Protein AF-A0A2D6X090-F1 (afdb_monomer)

Secondary structure (DSSP, 8-state):
----TT-EEEEE-TTS-EEEEEEEEEE---TTSS---EEEEEE--HHHHHHHHHTT--PPTT---EEEEEGGGEEEE--

Solvent-accessible surface area (backbone atoms only — not comparable to full-atom values): 4705 Å² total; per-residue (Å²): 133,89,84,53,73,67,43,43,31,36,29,60,40,97,70,62,61,70,42,52,30,32,33,66,42,85,42,73,47,54,95,90,54,86,76,64,48,27,26,41,24,30,44,74,50,59,70,50,51,52,51,41,37,76,50,70,42,92,66,68,83,96,48,61,59,74,44,83,43,51,54,92,34,54,75,45,72,63,127

Structure (mmCIF, N/CA/C/O backbone):
data_AF-A0A2D6X090-F1
#
_entry.id   AF-A0A2D6X090-F1
#
loop_
_atom_site.group_PDB
_atom_site.id
_atom_site.type_symbol
_atom_site.label_atom_id
_atom_site.label_alt_id
_atom_site.label_comp_id
_atom_site.label_asym_id
_atom_site.label_entity_id
_atom_site.label_seq_id
_atom_site.pdbx_PDB_ins_code
_atom_site.Cartn_x
_atom_site.Cartn_y
_atom_site.Cartn_z
_atom_site.occupancy
_atom_site.B_iso_or_equiv
_atom_site.auth_seq_id
_atom_site.auth_comp_id
_atom_site.auth_asym_id
_atom_site.auth_atom_id
_atom_site.pdbx_PDB_model_num
ATOM 1 N N . MET A 1 1 ? 8.576 -15.933 -0.570 1.00 58.97 1 MET A N 1
ATOM 2 C CA . MET A 1 1 ? 7.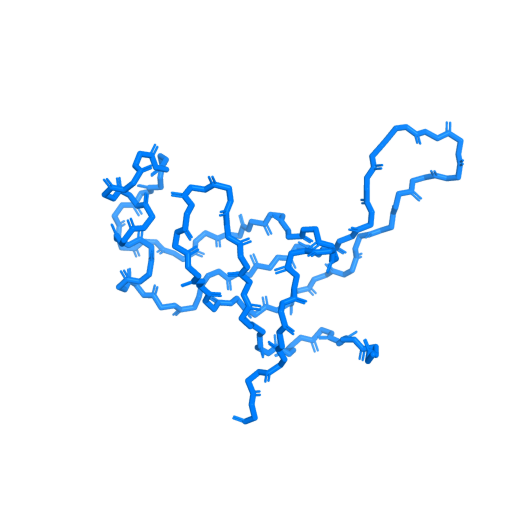179 -16.294 -0.923 1.00 58.97 1 MET A CA 1
ATOM 3 C C . MET A 1 1 ? 6.803 -15.549 -2.195 1.00 58.97 1 MET A C 1
ATOM 5 O O . MET A 1 1 ? 7.001 -14.344 -2.222 1.00 58.97 1 MET A O 1
ATOM 9 N N . LYS A 1 2 ? 6.296 -16.221 -3.240 1.00 85.44 2 LYS A N 1
ATOM 10 C CA . LYS A 1 2 ? 5.734 -15.522 -4.410 1.00 85.44 2 LYS A CA 1
ATOM 11 C C . LYS A 1 2 ? 4.306 -15.088 -4.074 1.00 85.44 2 LYS A C 1
ATOM 13 O O . LYS A 1 2 ? 3.42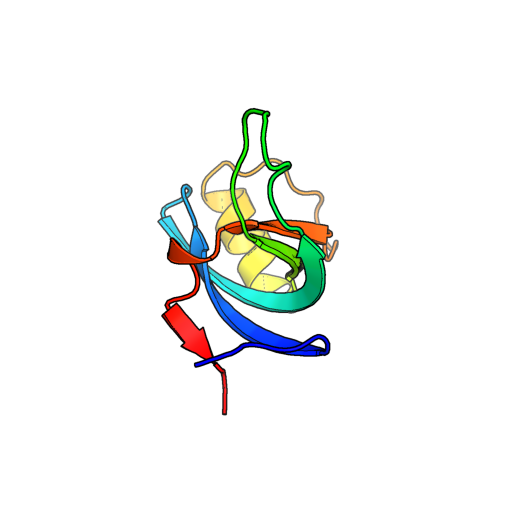7 -15.937 -3.958 1.00 85.44 2 LYS A O 1
ATOM 18 N N . TYR A 1 3 ? 4.103 -13.793 -3.857 1.00 93.56 3 TYR A N 1
ATOM 19 C CA . TYR A 1 3 ? 2.767 -13.212 -3.713 1.00 93.56 3 TYR A CA 1
ATOM 20 C C . TYR A 1 3 ? 2.012 -13.274 -5.048 1.00 93.56 3 TYR A C 1
ATOM 22 O O . TYR A 1 3 ? 2.638 -13.233 -6.111 1.00 93.56 3 TYR A O 1
ATOM 30 N N . LYS A 1 4 ? 0.680 -13.375 -5.005 1.00 95.44 4 LYS A N 1
ATOM 31 C CA . LYS A 1 4 ? -0.178 -13.407 -6.202 1.00 95.44 4 LYS A CA 1
ATOM 32 C C . LYS A 1 4 ? -1.275 -12.345 -6.157 1.00 95.44 4 LYS A C 1
ATOM 34 O O . LYS A 1 4 ? -1.611 -11.811 -5.102 1.00 95.44 4 LYS A O 1
ATOM 39 N N . VAL A 1 5 ? -1.857 -12.062 -7.322 1.00 96.75 5 VAL A N 1
ATOM 40 C CA . VAL A 1 5 ? -3.039 -11.197 -7.437 1.00 96.75 5 VAL A CA 1
ATOM 41 C C . VAL A 1 5 ? -4.144 -11.711 -6.509 1.00 96.75 5 VAL A C 1
ATOM 43 O O . VAL A 1 5 ? -4.416 -12.908 -6.456 1.00 96.75 5 VAL A O 1
ATOM 46 N N . GLY A 1 6 ? -4.766 -10.795 -5.770 1.00 96.38 6 GLY A N 1
ATOM 47 C CA . GLY A 1 6 ? -5.813 -11.087 -4.794 1.00 96.38 6 GLY A CA 1
ATOM 48 C C . GLY A 1 6 ? -5.311 -11.314 -3.368 1.00 96.38 6 GLY A C 1
ATOM 49 O O . GLY A 1 6 ? -6.109 -11.154 -2.442 1.00 96.38 6 GLY A O 1
ATOM 50 N N . ASP A 1 7 ? -4.019 -11.603 -3.168 1.00 96.38 7 ASP A N 1
ATOM 51 C CA . ASP A 1 7 ? -3.457 -11.744 -1.824 1.00 96.38 7 ASP A CA 1
ATOM 52 C C . ASP A 1 7 ? -3.631 -10.441 -1.032 1.00 96.38 7 ASP A C 1
ATOM 54 O O . ASP A 1 7 ? -3.445 -9.334 -1.550 1.00 96.38 7 ASP A O 1
ATOM 58 N N . VAL A 1 8 ? -3.974 -10.586 0.249 1.00 97.44 8 VAL A N 1
ATOM 59 C CA . VAL A 1 8 ? -3.937 -9.490 1.216 1.00 97.44 8 VAL A CA 1
ATOM 60 C C . VAL A 1 8 ? -2.621 -9.570 1.972 1.00 97.44 8 VAL A C 1
ATOM 62 O O . VAL A 1 8 ? -2.299 -10.592 2.580 1.00 97.44 8 VAL A O 1
ATOM 65 N N . VAL A 1 9 ? -1.855 -8.488 1.942 1.00 97.00 9 VAL A N 1
ATOM 66 C CA . VAL A 1 9 ? -0.528 -8.418 2.556 1.00 97.00 9 VAL A CA 1
ATOM 67 C C . VAL A 1 9 ? -0.426 -7.212 3.481 1.00 97.00 9 VAL A C 1
ATOM 69 O O . VAL A 1 9 ? -1.097 -6.202 3.271 1.00 97.00 9 VAL A O 1
ATOM 72 N N . LEU A 1 10 ? 0.398 -7.344 4.518 1.00 97.31 10 LEU A N 1
ATOM 73 C CA . LEU A 1 10 ? 0.812 -6.249 5.385 1.00 97.31 10 LEU A CA 1
ATOM 74 C C . LEU A 1 10 ? 2.051 -5.590 4.778 1.00 97.31 10 LEU A C 1
ATOM 76 O O . LEU A 1 10 ? 3.037 -6.279 4.500 1.00 97.31 10 LEU A O 1
ATOM 80 N N . VAL A 1 11 ? 2.001 -4.273 4.612 1.00 96.88 11 VAL A N 1
ATOM 81 C CA . VAL A 1 11 ? 3.080 -3.480 4.019 1.00 96.88 11 VAL A CA 1
ATOM 82 C C . VAL A 1 11 ? 3.564 -2.419 4.990 1.00 96.88 11 VAL A C 1
ATOM 84 O O . VAL A 1 11 ? 2.771 -1.834 5.732 1.00 96.88 11 VAL A O 1
ATOM 87 N N . GLU A 1 12 ? 4.867 -2.179 4.982 1.00 96.31 12 GLU A N 1
ATOM 88 C CA . GLU A 1 12 ? 5.478 -1.014 5.611 1.00 96.31 12 GLU A CA 1
ATOM 89 C C . GLU A 1 12 ? 5.331 0.197 4.689 1.00 96.31 12 GLU A C 1
ATOM 91 O O . GLU A 1 12 ? 5.543 0.092 3.480 1.00 96.31 12 GLU A O 1
ATOM 96 N N . THR A 1 13 ? 4.925 1.343 5.233 1.00 94.94 13 THR A N 1
ATOM 97 C CA . THR A 1 13 ? 4.798 2.573 4.442 1.00 94.94 13 THR A CA 1
ATOM 98 C C . THR A 1 13 ? 5.914 3.545 4.782 1.00 94.94 13 THR A C 1
ATOM 100 O O . THR A 1 13 ? 6.360 3.611 5.923 1.00 94.94 13 THR A O 1
ATOM 103 N N . PHE A 1 14 ? 6.308 4.370 3.810 1.00 91.06 14 PHE A N 1
ATOM 104 C CA . PHE A 1 14 ? 7.247 5.472 4.044 1.00 91.06 14 PHE A CA 1
ATOM 105 C C . PHE A 1 14 ? 6.734 6.493 5.065 1.00 91.06 14 PHE A C 1
ATOM 107 O O . PHE A 1 14 ? 7.523 7.170 5.709 1.00 91.06 14 PHE A O 1
ATOM 114 N N . ALA A 1 15 ? 5.412 6.596 5.220 1.00 92.69 15 ALA A N 1
ATOM 115 C CA . ALA A 1 15 ? 4.795 7.467 6.210 1.00 92.69 15 ALA A CA 1
ATOM 116 C C . ALA A 1 15 ? 4.916 6.922 7.646 1.00 92.69 15 ALA A C 1
ATOM 118 O O . ALA A 1 15 ? 4.528 7.618 8.578 1.00 92.69 15 ALA A O 1
ATOM 119 N N . GLY A 1 16 ? 5.394 5.682 7.830 1.00 92.56 16 GLY A N 1
ATOM 120 C CA . GLY A 1 16 ? 5.564 5.019 9.127 1.00 92.56 16 GLY A CA 1
ATOM 121 C C . GLY A 1 16 ? 4.553 3.895 9.403 1.00 92.56 16 GLY A C 1
ATOM 122 O O . GLY A 1 16 ? 4.967 2.774 9.702 1.00 92.56 16 GLY A O 1
ATOM 123 N N . PRO A 1 17 ? 3.226 4.122 9.308 1.00 95.19 17 PRO A N 1
ATOM 124 C CA . PRO A 1 17 ? 2.231 3.099 9.608 1.00 95.19 17 PRO A CA 1
ATOM 125 C C . PRO A 1 17 ? 2.356 1.853 8.735 1.00 95.19 17 PRO A C 1
ATOM 127 O O . PRO A 1 17 ? 2.607 1.939 7.533 1.00 95.19 17 PRO A O 1
ATOM 130 N N . LYS A 1 18 ? 2.078 0.688 9.322 1.00 97.19 18 LYS A N 1
ATOM 131 C CA . LYS A 1 18 ? 1.891 -0.561 8.576 1.00 97.19 18 LYS A CA 1
ATOM 132 C C . LYS A 1 18 ? 0.426 -0.702 8.195 1.00 97.19 18 LYS A C 1
ATOM 134 O O . LYS A 1 18 ? -0.448 -0.485 9.034 1.00 97.19 18 LYS A O 1
ATOM 139 N N . VAL A 1 19 ? 0.158 -1.055 6.944 1.00 96.94 19 VAL A N 1
ATOM 140 C CA . VAL A 1 19 ? -1.206 -1.102 6.396 1.00 96.94 19 VAL A CA 1
ATOM 141 C C . VAL A 1 19 ? -1.441 -2.371 5.598 1.00 96.94 19 VAL A C 1
ATOM 143 O O . VAL A 1 19 ? -0.498 -3.018 5.143 1.00 96.94 19 VAL A O 1
ATOM 146 N N . HIS A 1 20 ? -2.704 -2.740 5.422 1.00 97.62 20 HIS A N 1
ATOM 147 C CA . HIS A 1 20 ? -3.085 -3.874 4.606 1.00 97.62 20 HIS A CA 1
ATOM 148 C C . HIS A 1 20 ? -3.530 -3.421 3.224 1.00 97.62 20 HIS A C 1
ATOM 150 O O . HIS A 1 20 ? -4.374 -2.535 3.052 1.00 97.62 20 HIS A O 1
ATOM 156 N N . VAL A 1 21 ? -3.015 -4.117 2.220 1.00 97.69 21 VAL A N 1
ATOM 157 C CA . VAL A 1 21 ? -3.400 -3.912 0.829 1.00 97.69 21 VAL A CA 1
ATOM 158 C C . VAL A 1 21 ? -3.785 -5.233 0.187 1.00 97.69 21 VAL A C 1
ATOM 160 O O . VAL A 1 21 ? -3.286 -6.294 0.562 1.00 97.69 21 VAL A O 1
ATOM 163 N N . ARG A 1 22 ? -4.672 -5.167 -0.804 1.00 98.19 22 ARG A N 1
ATOM 164 C CA . ARG A 1 22 ? -4.964 -6.277 -1.711 1.00 98.19 22 ARG A CA 1
ATOM 165 C C . ARG A 1 22 ? -4.190 -6.078 -3.004 1.00 98.19 22 ARG A C 1
ATOM 167 O O . ARG A 1 22 ? -4.402 -5.072 -3.679 1.00 98.19 22 ARG A O 1
ATOM 174 N N . LEU A 1 23 ? -3.353 -7.042 -3.365 1.00 97.69 23 LEU A N 1
ATOM 175 C CA . LEU A 1 23 ? -2.564 -7.004 -4.594 1.00 97.69 23 LEU A CA 1
ATOM 176 C C . LEU A 1 23 ? -3.477 -7.107 -5.823 1.00 97.69 23 LEU A C 1
ATOM 178 O O . LEU A 1 23 ? -4.325 -7.999 -5.896 1.00 97.69 23 LEU A O 1
ATOM 182 N N . LYS A 1 24 ? -3.331 -6.188 -6.781 1.00 98.12 24 LYS A N 1
ATOM 183 C CA . LYS A 1 24 ? -4.161 -6.117 -7.996 1.00 98.12 24 LYS A CA 1
ATOM 184 C C . LYS A 1 24 ? -3.388 -6.521 -9.240 1.00 98.12 24 LYS A C 1
ATOM 186 O O . LYS A 1 24 ? -3.883 -7.331 -10.015 1.00 98.12 24 LYS A O 1
ATOM 191 N N . LYS A 1 25 ? -2.185 -5.979 -9.427 1.00 97.94 25 LYS A N 1
ATOM 192 C CA . LYS A 1 25 ? -1.376 -6.214 -10.626 1.00 97.94 25 LYS A CA 1
ATOM 193 C C . LYS A 1 25 ? 0.102 -6.218 -10.272 1.00 97.94 25 LYS A C 1
ATOM 195 O O . LYS A 1 25 ? 0.562 -5.336 -9.555 1.00 97.94 25 LYS A O 1
ATOM 200 N N . ARG A 1 26 ? 0.832 -7.207 -10.786 1.00 97.06 26 ARG A N 1
ATOM 201 C CA . ARG A 1 26 ? 2.290 -7.258 -10.680 1.00 97.06 26 ARG A CA 1
ATOM 202 C C . ARG A 1 26 ? 2.898 -6.257 -11.654 1.00 97.06 26 ARG A C 1
ATOM 204 O O . ARG A 1 26 ? 2.558 -6.279 -12.835 1.00 97.06 26 ARG A O 1
ATOM 211 N N . ILE A 1 27 ? 3.816 -5.435 -11.167 1.00 95.88 27 ILE A N 1
ATOM 212 C CA . ILE A 1 27 ? 4.594 -4.501 -11.973 1.00 95.88 27 ILE A CA 1
ATOM 213 C C . ILE A 1 27 ? 6.060 -4.912 -11.871 1.00 95.88 27 ILE A C 1
ATOM 215 O O . ILE A 1 27 ? 6.594 -5.085 -10.775 1.00 95.88 27 ILE A O 1
ATOM 219 N N . LEU A 1 28 ? 6.688 -5.119 -13.024 1.00 95.19 28 LEU A N 1
ATOM 220 C CA . LEU A 1 28 ? 8.111 -5.413 -13.125 1.00 95.19 28 LEU A CA 1
ATOM 221 C C . LEU A 1 28 ? 8.808 -4.209 -13.736 1.00 95.19 28 LEU A C 1
ATOM 223 O O . LEU A 1 28 ? 8.301 -3.622 -14.697 1.00 95.19 28 LEU A O 1
ATOM 227 N N . LYS A 1 29 ? 9.970 -3.857 -13.194 1.00 93.56 29 LYS A N 1
ATOM 228 C CA . LYS A 1 29 ? 10.796 -2.806 -13.772 1.00 93.56 29 LYS A CA 1
ATOM 229 C C . LYS A 1 29 ? 11.251 -3.216 -15.183 1.00 93.56 29 LYS A C 1
ATOM 231 O O . LYS A 1 29 ? 11.530 -4.396 -15.429 1.00 93.56 29 LYS A O 1
ATOM 236 N N . PRO A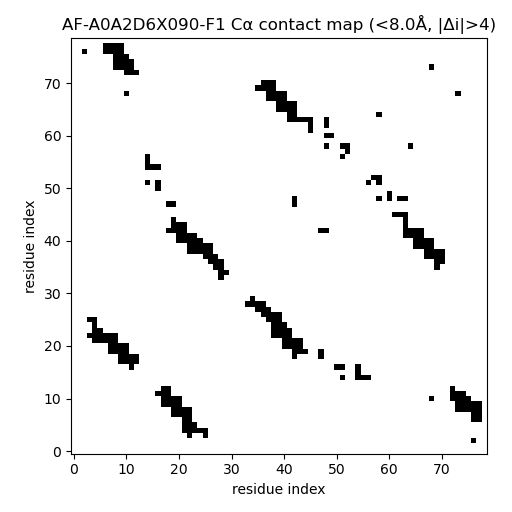 1 30 ? 11.364 -2.267 -16.123 1.00 92.50 30 PRO A N 1
ATOM 237 C CA . PRO A 1 30 ? 11.921 -2.550 -17.438 1.00 92.50 30 PRO A CA 1
ATOM 238 C C . PRO A 1 30 ? 13.391 -2.987 -17.330 1.00 92.50 30 PRO A C 1
ATOM 240 O O . PRO A 1 30 ? 14.125 -2.538 -16.448 1.00 92.50 30 PRO A O 1
ATOM 243 N N . LYS A 1 31 ? 13.839 -3.866 -18.239 1.00 90.88 31 LYS A N 1
ATOM 244 C CA . LYS A 1 31 ? 15.213 -4.409 -18.222 1.00 90.88 31 LYS A CA 1
ATOM 245 C C . LYS A 1 31 ? 16.281 -3.313 -18.305 1.00 90.88 31 LYS A C 1
ATOM 247 O O . LYS A 1 31 ? 17.253 -3.371 -17.563 1.00 90.88 31 LYS A O 1
ATOM 252 N N . ASN A 1 32 ? 16.046 -2.305 -19.145 1.00 91.44 32 ASN A N 1
ATOM 253 C CA . ASN A 1 32 ? 16.992 -1.222 -19.426 1.00 91.44 32 ASN A CA 1
ATOM 254 C C . ASN A 1 32 ? 16.442 0.149 -18.993 1.00 91.44 32 ASN A C 1
ATOM 256 O O . ASN A 1 32 ? 16.621 1.137 -19.698 1.00 91.44 32 ASN A O 1
ATOM 260 N N . GLY A 1 33 ? 15.718 0.214 -17.874 1.00 88.00 33 GLY A N 1
ATOM 261 C CA . GLY A 1 33 ? 15.156 1.471 -17.380 1.00 88.00 33 GLY A CA 1
ATOM 262 C C . GLY A 1 33 ? 15.164 1.584 -15.861 1.00 88.00 33 GLY A C 1
ATOM 263 O O . GLY A 1 33 ? 15.429 0.620 -15.140 1.00 88.00 33 GLY A O 1
ATOM 264 N N . TRP A 1 34 ? 14.868 2.791 -15.388 1.00 89.88 34 TRP A N 1
ATOM 265 C CA . TRP A 1 34 ? 14.752 3.107 -13.969 1.00 89.88 34 TRP A CA 1
ATOM 266 C C . TRP A 1 34 ? 13.415 2.621 -13.405 1.00 89.88 34 TRP A C 1
ATOM 268 O O . TRP A 1 34 ? 12.402 2.598 -14.104 1.00 89.88 34 TRP A O 1
ATOM 278 N N . GLY A 1 35 ? 13.410 2.240 -12.130 1.00 92.31 35 GLY A N 1
ATOM 279 C CA . GLY A 1 35 ? 12.207 1.809 -11.426 1.00 92.31 35 GLY A CA 1
ATOM 280 C C . GLY A 1 35 ? 12.463 0.633 -10.496 1.00 92.31 35 GLY A C 1
ATOM 281 O O . GLY A 1 35 ? 13.601 0.219 -10.274 1.00 92.31 35 GLY A O 1
ATOM 282 N N . ALA A 1 36 ? 11.377 0.089 -9.959 1.00 93.62 36 ALA A N 1
ATOM 283 C CA . ALA A 1 36 ? 11.414 -1.002 -9.004 1.00 93.62 36 ALA A CA 1
ATOM 284 C C . ALA A 1 36 ? 10.316 -2.022 -9.281 1.00 93.62 36 ALA A C 1
ATOM 286 O O . ALA A 1 36 ? 9.260 -1.690 -9.823 1.00 93.62 36 ALA A O 1
ATOM 287 N N . ASP A 1 37 ? 10.570 -3.254 -8.859 1.00 95.88 37 ASP A N 1
ATOM 288 C CA . ASP A 1 37 ? 9.561 -4.299 -8.860 1.00 95.88 37 ASP A CA 1
ATOM 289 C C . ASP A 1 37 ? 8.572 -4.078 -7.717 1.00 95.88 37 ASP A C 1
ATOM 291 O O . ASP A 1 37 ? 8.933 -3.694 -6.597 1.00 95.88 37 ASP A O 1
ATOM 295 N N . GLY A 1 38 ? 7.304 -4.345 -8.001 1.00 96.81 38 GLY A N 1
ATOM 296 C CA . GLY A 1 38 ? 6.255 -4.127 -7.029 1.00 96.81 38 GLY A CA 1
ATOM 297 C C . GLY A 1 38 ? 4.878 -4.487 -7.546 1.00 96.81 38 GLY A C 1
ATOM 298 O O . GLY A 1 38 ? 4.701 -5.334 -8.428 1.00 96.81 38 GLY A O 1
ATOM 299 N N . TRP A 1 39 ? 3.880 -3.845 -6.957 1.00 97.75 39 TRP A N 1
ATOM 300 C CA . TRP A 1 39 ? 2.480 -4.126 -7.210 1.00 97.75 39 TRP A CA 1
ATOM 301 C C . TRP A 1 39 ? 1.650 -2.857 -7.213 1.00 97.75 39 TRP A C 1
ATOM 303 O O . TRP A 1 39 ? 1.769 -2.038 -6.305 1.00 97.75 39 TRP A O 1
ATOM 313 N N . ASP A 1 40 ? 0.705 -2.778 -8.145 1.00 98.00 40 ASP A N 1
ATOM 314 C CA . ASP A 1 40 ? -0.498 -1.996 -7.889 1.00 98.00 40 ASP A CA 1
ATOM 315 C C . ASP A 1 40 ? -1.330 -2.755 -6.856 1.00 98.00 40 ASP A C 1
ATOM 317 O O . ASP A 1 40 ? -1.651 -3.940 -7.030 1.00 98.00 40 A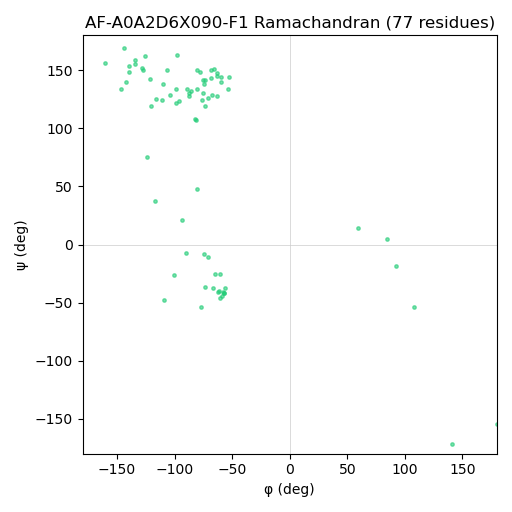SP A O 1
ATOM 321 N N . ALA A 1 41 ? -1.687 -2.079 -5.771 1.00 97.94 41 ALA A N 1
ATOM 322 C CA . ALA A 1 41 ? -2.426 -2.660 -4.666 1.00 97.94 41 ALA A CA 1
ATOM 323 C C . ALA A 1 41 ? -3.480 -1.686 -4.136 1.00 97.94 41 ALA A C 1
ATOM 325 O O . ALA A 1 41 ? -3.314 -0.474 -4.177 1.00 97.94 41 ALA A O 1
ATOM 326 N N . GLN A 1 42 ? -4.594 -2.210 -3.637 1.00 98.12 42 GLN A N 1
ATOM 327 C CA . GLN A 1 42 ? -5.682 -1.395 -3.100 1.00 98.12 42 GLN A CA 1
ATOM 328 C C . GLN A 1 42 ? -5.673 -1.426 -1.576 1.00 98.12 42 GLN A C 1
ATOM 330 O O . GLN A 1 42 ? -5.711 -2.513 -0.996 1.00 98.12 42 GLN A O 1
ATOM 335 N N . LEU A 1 43 ? -5.699 -0.258 -0.931 1.00 96.94 43 LEU A N 1
ATOM 336 C CA . LEU A 1 43 ? -5.920 -0.158 0.515 1.00 96.94 43 LEU A CA 1
ATOM 337 C C . LEU A 1 43 ? -7.313 -0.688 0.869 1.00 96.94 43 LEU A C 1
ATOM 339 O O . LEU A 1 43 ? -8.312 -0.280 0.276 1.00 96.94 43 LEU A O 1
ATOM 343 N N . ILE A 1 44 ? -7.397 -1.620 1.821 1.00 96.00 44 ILE A N 1
ATOM 344 C CA . ILE A 1 44 ? -8.656 -2.341 2.081 1.00 96.00 44 ILE A CA 1
ATOM 345 C C . ILE A 1 44 ? -9.445 -1.812 3.282 1.00 96.00 44 ILE A C 1
ATOM 347 O O . ILE A 1 44 ? -10.679 -1.930 3.284 1.00 96.00 44 ILE A O 1
ATOM 351 N N . TYR A 1 45 ? -8.779 -1.189 4.260 1.00 94.94 45 TYR A N 1
ATOM 352 C CA . TYR A 1 45 ? -9.399 -0.694 5.491 1.00 94.94 45 TYR A CA 1
ATOM 353 C C . TYR A 1 45 ? -9.423 0.837 5.546 1.00 94.94 45 TYR A C 1
ATOM 355 O O . TYR A 1 45 ? -8.382 1.486 5.507 1.00 94.94 45 TYR A O 1
ATOM 363 N N . LYS A 1 46 ? -10.618 1.422 5.723 1.00 94.25 46 LYS A N 1
ATOM 364 C CA . LYS A 1 46 ? -10.793 2.882 5.856 1.00 94.25 46 LYS A CA 1
ATOM 365 C C . LYS A 1 46 ? -9.969 3.464 7.011 1.00 94.25 46 LYS A C 1
ATOM 367 O O . LYS A 1 46 ? -9.301 4.472 6.837 1.00 94.25 46 LYS A O 1
ATOM 372 N N . LYS A 1 47 ? -9.935 2.767 8.153 1.00 94.50 47 LYS A N 1
ATOM 373 C CA . LYS A 1 47 ? -9.149 3.176 9.328 1.00 94.50 47 LYS A CA 1
ATOM 374 C C . LYS A 1 47 ? -7.662 3.353 9.008 1.00 94.50 47 LYS A C 1
ATOM 376 O O . LYS A 1 47 ? -7.038 4.267 9.526 1.00 94.50 47 LYS A O 1
ATOM 381 N N . GLU A 1 48 ? -7.096 2.505 8.152 1.00 95.44 48 GLU A N 1
ATOM 382 C CA . GLU A 1 48 ? -5.688 2.610 7.755 1.00 95.44 48 GLU A CA 1
ATOM 383 C C . GLU A 1 48 ? -5.455 3.778 6.798 1.00 95.44 48 GLU A C 1
ATOM 385 O O . GLU A 1 48 ? -4.456 4.477 6.934 1.00 95.44 48 GLU A O 1
ATOM 390 N N . VAL A 1 49 ? -6.402 4.046 5.893 1.00 95.56 49 VAL A N 1
ATOM 391 C CA . VAL A 1 49 ? -6.385 5.256 5.057 1.00 95.56 49 VAL A CA 1
ATOM 392 C C . VAL A 1 49 ? -6.392 6.503 5.941 1.00 95.56 49 VAL A C 1
ATOM 394 O O . VAL A 1 49 ? -5.596 7.411 5.725 1.00 95.56 49 VAL A O 1
ATOM 397 N N . ASP A 1 50 ? -7.227 6.536 6.979 1.00 95.25 50 ASP A N 1
ATOM 398 C CA . ASP A 1 50 ? -7.261 7.656 7.920 1.00 95.25 50 ASP A CA 1
ATOM 399 C C . ASP A 1 50 ? -5.983 7.774 8.752 1.00 95.25 50 ASP A C 1
ATOM 401 O O . ASP A 1 50 ? -5.510 8.886 8.978 1.00 95.25 50 ASP A O 1
ATOM 405 N N . THR A 1 51 ? -5.381 6.655 9.162 1.00 95.44 51 THR A N 1
ATOM 406 C CA . THR A 1 51 ? -4.064 6.663 9.808 1.00 95.44 51 THR A CA 1
ATOM 407 C C . THR A 1 51 ? -3.004 7.254 8.882 1.00 95.44 51 THR A C 1
ATOM 409 O O . THR A 1 51 ? -2.253 8.125 9.310 1.00 95.44 51 THR A O 1
ATOM 412 N N . LEU A 1 52 ? -2.961 6.858 7.608 1.00 95.94 52 LEU A N 1
ATOM 413 C CA . LEU A 1 52 ? -2.022 7.431 6.639 1.00 95.94 52 LEU A CA 1
ATOM 414 C C . LEU A 1 52 ? -2.263 8.930 6.436 1.00 95.94 52 LEU A C 1
ATOM 416 O O . LEU A 1 52 ? -1.313 9.706 6.426 1.00 95.94 52 LEU A O 1
ATOM 420 N N . ARG A 1 53 ? -3.527 9.360 6.376 1.00 96.00 53 ARG A N 1
ATOM 421 C CA . ARG A 1 53 ? -3.888 10.784 6.286 1.00 96.00 53 ARG A CA 1
ATOM 422 C C . ARG A 1 53 ? -3.416 11.584 7.497 1.00 96.00 53 ARG A C 1
ATOM 424 O O . ARG A 1 53 ? -2.911 12.688 7.331 1.00 96.00 53 ARG A O 1
ATOM 431 N N . LYS A 1 54 ? -3.525 11.025 8.707 1.00 95.94 54 LYS A N 1
ATOM 432 C CA . LYS A 1 54 ? -2.976 11.637 9.932 1.00 95.94 54 LYS A CA 1
ATOM 433 C C . LYS A 1 54 ? -1.447 11.731 9.918 1.00 95.94 54 LYS A C 1
ATOM 435 O O . LYS A 1 54 ? -0.907 12.613 10.567 1.00 95.9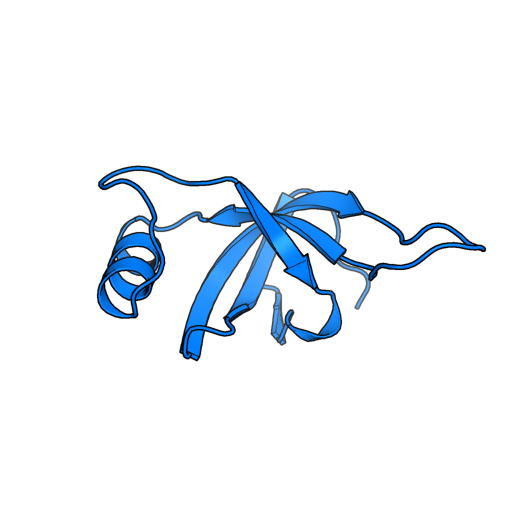4 54 LYS A O 1
ATOM 440 N N . ASN A 1 55 ? -0.774 10.866 9.159 1.00 96.19 55 ASN A N 1
ATOM 441 C CA . ASN A 1 55 ? 0.676 10.890 8.941 1.00 96.19 55 ASN A CA 1
ATOM 442 C C . ASN A 1 55 ? 1.068 11.677 7.670 1.00 96.19 55 ASN A C 1
ATOM 444 O O . ASN A 1 55 ? 2.137 11.462 7.111 1.00 96.19 55 ASN A O 1
ATOM 448 N N . GLY A 1 56 ? 0.199 12.572 7.183 1.00 94.75 56 GLY A N 1
ATOM 449 C CA . GLY A 1 56 ? 0.517 13.499 6.091 1.00 94.75 56 GLY A CA 1
ATOM 450 C C . GLY A 1 56 ? 0.334 12.947 4.676 1.00 94.75 56 GLY A C 1
ATOM 451 O O . GLY A 1 56 ? 0.619 13.650 3.710 1.00 94.75 56 GLY A O 1
ATOM 452 N N . VAL A 1 57 ? -0.175 11.722 4.509 1.00 94.81 57 VAL A N 1
ATOM 453 C CA . VAL A 1 57 ? -0.432 11.171 3.170 1.00 94.81 57 VAL A CA 1
ATOM 454 C C . VAL A 1 57 ? -1.705 11.804 2.581 1.00 94.81 57 VAL A C 1
ATOM 456 O O . VAL A 1 57 ? -2.771 11.702 3.198 1.00 94.81 57 VAL A O 1
ATOM 459 N N . PRO A 1 58 ? -1.660 12.421 1.384 1.00 94.62 58 PRO A N 1
ATOM 460 C CA . PRO A 1 58 ? -2.740 13.262 0.854 1.00 94.62 58 PRO A CA 1
ATOM 461 C C . PRO A 1 58 ? -3.902 12.459 0.232 1.00 94.62 58 PRO A C 1
ATOM 463 O O . PRO A 1 58 ? -4.369 12.743 -0.870 1.00 94.62 58 PRO A O 1
ATOM 466 N N . TYR A 1 59 ? -4.396 11.429 0.922 1.00 94.88 59 TYR A N 1
ATOM 467 C CA . TYR A 1 59 ? -5.559 10.664 0.471 1.00 94.88 59 TYR A CA 1
ATOM 468 C C . TYR A 1 59 ? -6.885 11.357 0.799 1.00 94.88 59 TYR A C 1
ATOM 470 O O . TYR A 1 59 ? -7.042 12.046 1.814 1.00 94.88 59 TYR A O 1
ATOM 478 N N . LYS A 1 60 ? -7.885 11.114 -0.054 1.00 91.75 60 LYS A N 1
ATOM 479 C CA . LYS A 1 60 ? -9.258 11.584 0.150 1.00 91.75 60 LYS A CA 1
ATOM 480 C C . LYS A 1 60 ? -9.948 10.775 1.254 1.00 91.75 60 LYS A C 1
ATOM 482 O O . LYS A 1 60 ? -9.782 9.554 1.329 1.00 91.75 60 LYS A O 1
ATOM 487 N N . LYS A 1 61 ? -10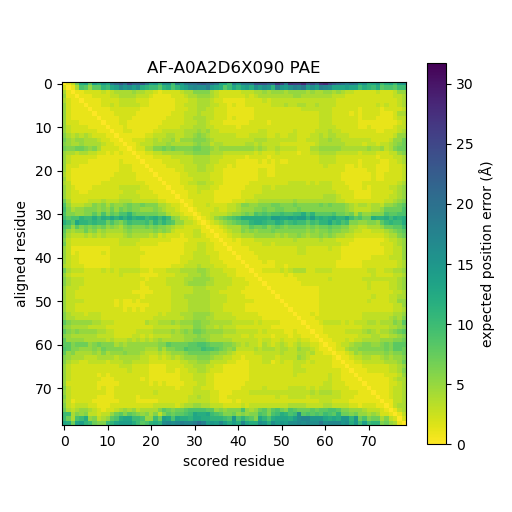.752 11.457 2.081 1.00 87.69 61 LYS A N 1
ATOM 488 C CA 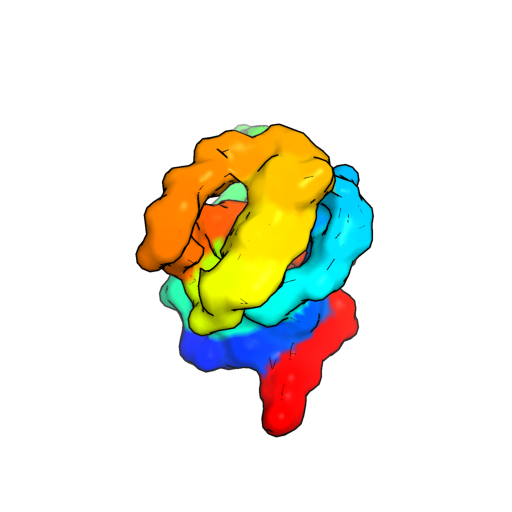. LYS A 1 61 ? -11.640 10.825 3.076 1.00 87.69 61 LYS A CA 1
ATOM 489 C C . LYS A 1 61 ? -12.524 9.773 2.409 1.00 87.69 61 LYS A C 1
ATOM 491 O O . LYS A 1 61 ? -12.918 9.949 1.261 1.00 87.69 61 LYS A O 1
ATOM 496 N N . ASP A 1 62 ? -12.798 8.686 3.127 1.00 86.81 62 ASP A N 1
ATOM 497 C CA . ASP A 1 62 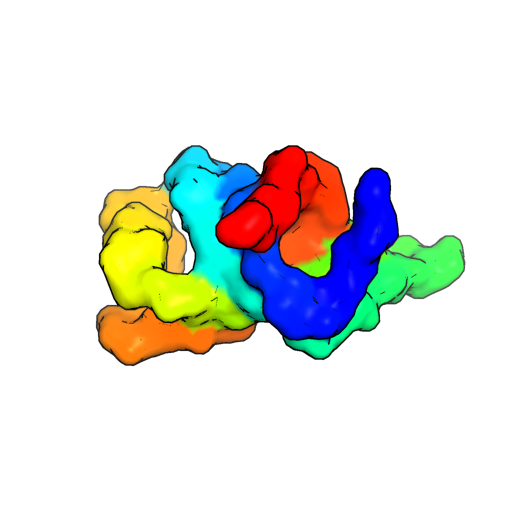? -13.715 7.616 2.707 1.00 86.81 62 ASP A CA 1
ATOM 498 C C . ASP A 1 62 ? -13.372 6.890 1.400 1.00 86.81 62 ASP A C 1
ATOM 500 O O . ASP A 1 62 ? -14.180 6.113 0.887 1.00 86.81 62 ASP A O 1
ATOM 504 N N . THR A 1 63 ? -12.151 7.057 0.894 1.00 91.00 63 THR A N 1
ATOM 505 C CA . THR A 1 63 ? -11.681 6.347 -0.297 1.00 91.00 63 THR A CA 1
ATOM 506 C C . THR A 1 63 ? -10.853 5.112 0.048 1.00 91.00 63 THR A C 1
ATOM 508 O O . THR A 1 63 ? -10.375 4.935 1.167 1.00 91.00 63 THR A O 1
ATOM 511 N N . LYS A 1 64 ? -10.695 4.232 -0.944 1.00 92.69 64 LYS A N 1
ATOM 512 C CA . LYS A 1 64 ? -9.799 3.068 -0.916 1.00 92.69 64 LYS A CA 1
ATOM 513 C C . LYS A 1 64 ? -8.850 3.153 -2.111 1.00 92.69 64 LYS A C 1
ATOM 515 O O . LYS A 1 64 ? -9.103 2.486 -3.122 1.00 92.69 64 LYS A O 1
ATOM 520 N N . PRO A 1 65 ? -7.838 4.038 -2.048 1.00 94.94 65 PRO A N 1
ATOM 521 C CA . PRO A 1 65 ? -7.014 4.340 -3.205 1.00 94.94 65 PRO A CA 1
ATOM 522 C C . PRO A 1 65 ? -6.194 3.119 -3.632 1.00 94.94 65 PRO A C 1
ATOM 524 O O . PRO A 1 65 ? -5.854 2.249 -2.821 1.00 94.94 65 PRO A O 1
ATOM 527 N N . VAL A 1 66 ? -5.907 3.066 -4.932 1.00 96.75 66 VAL A N 1
ATOM 528 C CA . VAL A 1 66 ? -4.912 2.159 -5.504 1.00 96.75 66 VAL A CA 1
ATOM 529 C C . VAL A 1 66 ? -3.557 2.847 -5.398 1.00 96.75 66 VAL A C 1
ATOM 531 O O . VAL A 1 66 ? -3.435 4.032 -5.699 1.00 96.75 66 VAL A O 1
ATOM 534 N N . VAL A 1 67 ? -2.569 2.114 -4.907 1.00 95.75 67 VAL A N 1
ATOM 535 C CA . VAL A 1 67 ? -1.233 2.603 -4.577 1.00 95.75 67 VAL A CA 1
ATOM 536 C C . VAL A 1 67 ? -0.190 1.639 -5.121 1.00 95.75 67 VAL A C 1
ATOM 538 O O . VAL A 1 67 ? -0.467 0.449 -5.286 1.00 95.75 67 VAL A O 1
ATOM 541 N N . PHE A 1 68 ? 1.015 2.147 -5.357 1.00 96.19 68 PHE A N 1
ATOM 542 C CA . PHE A 1 68 ? 2.156 1.314 -5.704 1.00 96.19 68 PHE A CA 1
ATOM 543 C C . PHE A 1 68 ? 2.862 0.820 -4.438 1.00 96.19 68 PHE A C 1
ATOM 545 O O . PHE A 1 68 ? 3.170 1.605 -3.540 1.00 96.19 68 PHE A O 1
ATOM 552 N N . VAL A 1 69 ? 3.123 -0.482 -4.370 1.00 96.56 69 VAL A N 1
ATOM 553 C CA . VAL A 1 69 ? 3.815 -1.142 -3.261 1.00 96.56 69 VAL A CA 1
ATOM 554 C C . VAL A 1 69 ? 5.071 -1.813 -3.785 1.00 96.56 69 VAL A C 1
ATOM 556 O O . VAL A 1 69 ? 4.994 -2.724 -4.606 1.00 96.56 69 VAL A O 1
ATOM 559 N N . PHE A 1 70 ? 6.218 -1.387 -3.267 1.00 96.19 70 PHE A N 1
ATOM 560 C CA . PHE A 1 70 ? 7.506 -2.015 -3.533 1.00 96.19 70 PHE A CA 1
ATOM 561 C C . PHE A 1 70 ? 7.578 -3.401 -2.899 1.00 96.19 70 PHE A C 1
ATOM 563 O O . PHE A 1 70 ? 7.106 -3.602 -1.779 1.00 96.19 70 PHE A O 1
ATOM 570 N N . ASP A 1 71 ? 8.231 -4.342 -3.575 1.00 95.44 71 ASP A N 1
ATOM 571 C CA . ASP A 1 71 ? 8.380 -5.706 -3.060 1.00 95.44 71 ASP A CA 1
ATOM 572 C C . ASP A 1 71 ? 9.048 -5.766 -1.688 1.00 95.44 71 ASP A C 1
ATOM 574 O O . ASP A 1 71 ? 8.600 -6.506 -0.811 1.00 95.44 71 ASP A O 1
ATOM 578 N N . TRP A 1 72 ? 10.084 -4.953 -1.485 1.00 94.56 72 TRP A N 1
ATOM 579 C CA . TRP A 1 72 ? 10.835 -4.915 -0.231 1.00 94.56 72 TRP A CA 1
ATOM 580 C C . TRP A 1 72 ? 10.049 -4.298 0.936 1.00 94.56 72 TRP A C 1
ATOM 582 O O . TRP A 1 72 ? 10.468 -4.426 2.079 1.00 94.56 72 TRP A O 1
ATOM 592 N N . HIS A 1 73 ? 8.896 -3.671 0.683 1.00 96.06 73 HIS A N 1
ATOM 593 C CA . HIS A 1 73 ? 7.996 -3.184 1.733 1.00 96.06 73 HIS A CA 1
ATOM 594 C C . HIS A 1 73 ? 6.945 -4.208 2.162 1.00 96.06 73 HIS A C 1
ATOM 596 O O . HIS A 1 73 ? 6.208 -3.967 3.122 1.00 96.06 73 HIS A O 1
ATOM 602 N N . ILE A 1 74 ? 6.832 -5.347 1.473 1.00 96.19 74 ILE A N 1
ATOM 603 C CA . ILE A 1 74 ? 5.856 -6.376 1.829 1.00 96.19 74 ILE A CA 1
ATOM 604 C C . ILE A 1 74 ? 6.417 -7.237 2.961 1.00 96.19 74 ILE A C 1
ATOM 606 O O . ILE A 1 74 ? 7.279 -8.086 2.749 1.00 96.19 74 ILE A O 1
ATOM 610 N N . ILE A 1 75 ? 5.864 -7.068 4.163 1.00 94.50 75 ILE A N 1
ATOM 611 C CA . ILE A 1 75 ? 6.336 -7.755 5.370 1.00 94.50 75 ILE A CA 1
ATOM 612 C C . ILE A 1 75 ? 5.851 -9.206 5.390 1.00 94.50 75 ILE A C 1
ATOM 614 O O . ILE A 1 75 ? 6.630 -10.136 5.586 1.00 94.50 75 ILE A O 1
ATOM 618 N N . LYS A 1 76 ? 4.535 -9.411 5.252 1.00 92.25 76 LYS A N 1
ATOM 619 C CA . LYS A 1 76 ? 3.925 -10.746 5.320 1.00 92.25 76 LYS A CA 1
ATOM 620 C C . LYS A 1 76 ? 2.543 -10.795 4.690 1.00 92.25 76 LYS A C 1
ATOM 622 O O . LYS A 1 76 ? 1.813 -9.806 4.663 1.00 92.25 76 LYS A O 1
ATOM 627 N N . ARG A 1 77 ? 2.144 -11.992 4.264 1.00 86.25 77 ARG A N 1
ATOM 628 C CA . ARG A 1 77 ? 0.767 -12.288 3.856 1.00 86.25 77 ARG A CA 1
ATOM 629 C C . ARG A 1 77 ? -0.142 -12.395 5.080 1.00 86.25 77 ARG A C 1
ATOM 631 O O . ARG A 1 77 ? 0.235 -13.016 6.076 1.00 86.25 77 ARG A O 1
ATOM 638 N N . LYS A 1 78 ? -1.342 -11.821 4.995 1.00 75.88 78 LYS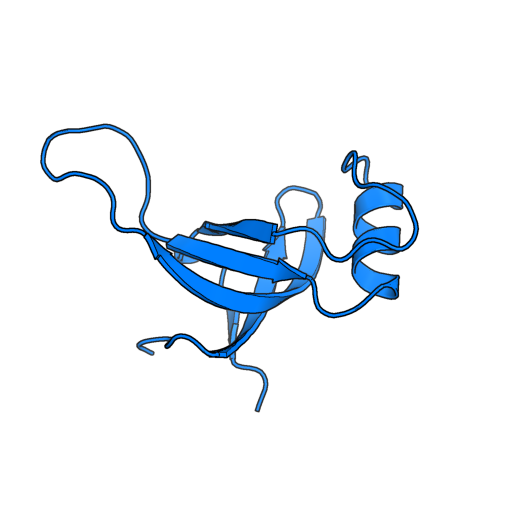 A N 1
ATOM 639 C CA . LYS A 1 78 ? -2.408 -12.053 5.972 1.00 75.88 78 LYS A CA 1
ATOM 640 C C . LYS A 1 78 ? -2.968 -13.459 5.723 1.00 75.88 78 LYS A C 1
ATOM 642 O O . LYS A 1 78 ? -3.360 -13.748 4.595 1.00 75.88 78 LYS A O 1
ATOM 647 N N . ARG A 1 79 ? -2.875 -14.339 6.726 1.00 59.19 79 ARG A N 1
ATOM 648 C CA . ARG A 1 79 ? -3.497 -15.672 6.691 1.00 59.19 79 ARG A CA 1
ATOM 649 C C . ARG A 1 79 ? -5.012 -15.545 6.769 1.00 59.19 79 ARG A C 1
ATOM 651 O O . ARG A 1 79 ? -5.468 -14.600 7.452 1.00 59.19 79 ARG A O 1
#

pLDDT: mean 93.65, std 6.59, range [58.97, 98.19]

Mean predicted aligned error: 3.45 Å

Foldseek 3Di:
DDDDQQFWFWFQDPLGDIFIWGFHDWDPDDPPDDDATWGFTWGDDQVVVVVSVVSVDPDDHPDTDTDTGGPVRGDGTDD

Radius of gyration: 12.63 Å; Cα contacts (8 Å, |Δi|>4): 150; chains: 1; bounding box: 31×30×29 Å

Sequence (79 aa):
MKYKVGDVVLVETFAGPKVHVRLKKRILKPKNGWGADGWDAQLIYKKEVDTLRKNGVPYKKDTKPVVFVFDWHIIKRKR

Nearest PDB structures (foldseek):
  2l89-assembly1_A  TM=5.625E-01  e=5.043E-02  Schizosaccharomyces pombe
  4ld6-assembly1_A  TM=6.576E-01  e=5.382E-01  Homo sapiens
  7ohv-assembly1_Z  TM=5.471E-01  e=3.439E-01  Saccharomyces cerevisiae S288C
  4v8m-assembly1_Ba  TM=5.980E-01  e=1.318E+00  Trypanosoma brucei brucei TREU927
  1lpl-assembly1_A  TM=5.955E-01  e=3.669E+00  Caenorhabditis elegans